Protein AF-A0A2W6BWH3-F1 (afdb_monomer_lite)

Radius of gyration: 41.41 Å; chains: 1; bounding box: 125×36×94 Å

Secondary structure (DSSP, 8-state):
-----------PPPHHHHHHHHHHHHHHHHHHHHHHHHHHHHHHHHHHHHHHHHHHHHHHHHHHHHHHHHHHHHHHHHHHHHHSPPPPP----------------S------THHHHHHHHTSSS----PPPPP---------------------

pLDDT: mean 73.28, std 21.33, range [41.31, 98.31]

Structure (mmCIF, N/CA/C/O backbone):
data_AF-A0A2W6BWH3-F1
#
_entry.id   AF-A0A2W6BWH3-F1
#
loop_
_atom_site.group_PDB
_atom_site.id
_atom_site.type_symbol
_atom_site.label_atom_id
_atom_site.label_alt_id
_atom_site.label_comp_id
_atom_site.label_asym_id
_atom_site.label_entity_id
_atom_site.label_seq_id
_atom_site.pdbx_PDB_ins_code
_atom_site.Cartn_x
_atom_site.Cartn_y
_atom_site.Cartn_z
_atom_site.occupancy
_atom_site.B_iso_or_equiv
_atom_site.auth_seq_id
_atom_site.auth_comp_id
_atom_site.auth_asym_id
_atom_site.auth_atom_id
_atom_site.pdbx_PDB_model_num
ATOM 1 N N . MET A 1 1 ? -65.696 4.694 51.937 1.00 51.94 1 MET A N 1
ATOM 2 C CA . MET A 1 1 ? -64.734 3.609 51.630 1.00 51.94 1 MET A CA 1
ATOM 3 C C . MET A 1 1 ? -63.609 4.172 50.768 1.00 51.94 1 MET A C 1
ATOM 5 O O . MET A 1 1 ? -63.837 4.449 49.599 1.00 51.94 1 MET A O 1
ATOM 9 N N . ALA A 1 2 ? -62.429 4.426 51.339 1.00 49.69 2 ALA A N 1
ATOM 10 C CA . ALA A 1 2 ? -61.307 5.027 50.613 1.00 49.69 2 ALA A CA 1
ATOM 11 C C . ALA A 1 2 ? -60.353 3.938 50.099 1.00 49.69 2 ALA A C 1
ATOM 13 O O . ALA A 1 2 ? -59.672 3.278 50.884 1.00 49.69 2 ALA A O 1
ATOM 14 N N . LYS A 1 3 ? -60.306 3.747 48.775 1.00 59.06 3 LYS A N 1
ATOM 15 C CA . LYS A 1 3 ? -59.330 2.876 48.108 1.00 59.06 3 LYS A CA 1
ATOM 16 C C . LYS A 1 3 ? -57.973 3.590 48.091 1.00 59.06 3 LYS A C 1
ATOM 18 O O . LYS A 1 3 ? -57.770 4.511 47.307 1.00 59.06 3 LYS A O 1
ATOM 23 N N . LYS A 1 4 ? -57.047 3.187 48.965 1.00 56.16 4 LYS A N 1
ATOM 24 C CA . LYS A 1 4 ? -55.644 3.626 48.906 1.00 56.16 4 LYS A CA 1
ATOM 25 C C . LYS A 1 4 ? -54.945 2.881 47.767 1.00 56.16 4 LYS A C 1
ATOM 27 O O . LYS A 1 4 ? -54.680 1.689 47.869 1.00 56.16 4 LYS A O 1
ATOM 32 N N . SER A 1 5 ? -54.663 3.584 46.676 1.00 57.75 5 SER A N 1
ATOM 33 C CA . SER A 1 5 ? -53.849 3.088 45.567 1.00 57.75 5 SER A CA 1
ATOM 34 C C . SER A 1 5 ? -52.391 2.930 46.009 1.00 57.75 5 SER A C 1
ATOM 36 O O . SER A 1 5 ? -51.741 3.909 46.386 1.00 57.75 5 SER A O 1
ATOM 38 N N . ALA A 1 6 ? -51.875 1.701 45.960 1.00 57.75 6 ALA A N 1
ATOM 39 C CA . ALA A 1 6 ? -50.476 1.391 46.219 1.00 57.75 6 ALA A CA 1
ATOM 40 C C . ALA A 1 6 ? -49.589 2.036 45.142 1.00 57.75 6 ALA A C 1
ATOM 42 O O . ALA A 1 6 ? -49.591 1.637 43.977 1.00 57.75 6 ALA A O 1
ATOM 43 N N . LYS A 1 7 ? -48.838 3.063 45.542 1.00 62.19 7 LYS A N 1
ATOM 44 C CA . LYS A 1 7 ? -47.836 3.730 44.712 1.00 62.19 7 LYS A CA 1
ATOM 45 C C . LYS A 1 7 ? -46.677 2.752 44.499 1.00 62.19 7 LYS A C 1
ATOM 47 O O . LYS A 1 7 ? -45.877 2.545 45.411 1.00 62.19 7 LYS A O 1
ATOM 52 N N . LYS A 1 8 ? -46.623 2.118 43.322 1.00 58.34 8 LYS A N 1
ATOM 53 C CA . LYS A 1 8 ? -45.485 1.300 42.881 1.00 58.34 8 LYS A CA 1
ATOM 54 C C . LYS A 1 8 ? -44.221 2.155 42.992 1.00 58.34 8 LYS A C 1
ATOM 56 O O . LYS A 1 8 ? -44.093 3.174 42.319 1.00 58.34 8 LYS A O 1
ATOM 61 N N . ARG A 1 9 ? -43.327 1.790 43.908 1.00 57.59 9 ARG A N 1
ATOM 62 C CA . ARG A 1 9 ? -41.970 2.329 43.944 1.00 57.59 9 ARG A CA 1
ATOM 63 C C . ARG A 1 9 ? -41.191 1.566 42.884 1.00 57.59 9 ARG A C 1
ATOM 65 O O . ARG A 1 9 ? -40.745 0.455 43.150 1.00 57.59 9 ARG A O 1
ATOM 72 N N . ASP A 1 10 ? -41.088 2.143 41.693 1.00 58.03 10 ASP A N 1
ATOM 73 C CA . ASP A 1 10 ? -40.127 1.686 40.694 1.00 58.03 10 ASP A CA 1
ATOM 74 C C . ASP A 1 10 ? -38.725 1.855 41.287 1.00 58.03 10 ASP A C 1
ATOM 76 O O . ASP A 1 10 ? -38.220 2.967 41.470 1.00 58.03 10 ASP A O 1
ATOM 80 N N . GLY A 1 11 ? -38.134 0.733 41.694 1.00 64.44 11 GLY A N 1
ATOM 81 C CA . GLY A 1 11 ? -36.771 0.669 42.192 1.00 64.44 11 GLY A CA 1
ATOM 82 C C . GLY A 1 11 ? -35.817 0.964 41.046 1.00 64.44 11 GLY A C 1
ATOM 83 O O . GLY A 1 11 ? -35.560 0.101 40.213 1.00 64.44 11 GLY A O 1
ATOM 84 N N . GLY A 1 12 ? -35.322 2.199 40.981 1.00 80.62 12 GLY A N 1
ATOM 85 C CA . GLY A 1 12 ? -34.270 2.561 40.039 1.00 80.62 12 GLY A CA 1
ATOM 86 C C . GLY A 1 12 ? -33.016 1.699 40.243 1.00 80.62 12 GLY A C 1
ATOM 87 O O . GLY A 1 12 ? -32.795 1.180 41.340 1.00 80.62 12 GLY A O 1
ATOM 88 N N . PRO A 1 13 ? -32.168 1.571 39.209 1.00 79.44 13 PRO A N 1
ATOM 89 C CA . PRO A 1 13 ? -31.031 0.670 39.246 1.00 79.44 13 PRO A CA 1
ATOM 90 C C . PRO A 1 13 ? -30.072 1.035 40.374 1.00 79.44 13 PRO A C 1
ATOM 92 O O . PRO A 1 13 ? -29.751 2.217 40.590 1.00 79.44 13 PRO A O 1
ATOM 95 N N . THR A 1 14 ? -29.606 0.008 41.075 1.00 89.88 14 THR A N 1
ATOM 96 C CA . THR A 1 14 ? -28.700 0.150 42.214 1.00 89.88 14 THR A CA 1
ATOM 97 C C . THR A 1 14 ? -27.367 0.760 41.770 1.00 89.88 14 THR A C 1
ATOM 99 O O . THR A 1 14 ? -27.003 0.771 40.587 1.00 89.88 14 THR A O 1
ATOM 102 N N . ARG A 1 15 ? -26.599 1.312 42.717 1.00 91.88 15 ARG A N 1
ATOM 103 C CA . ARG A 1 15 ? -25.270 1.876 42.421 1.00 91.88 15 ARG A CA 1
ATOM 104 C C . ARG A 1 15 ? -24.355 0.840 41.756 1.00 91.88 15 ARG A C 1
ATOM 106 O O . ARG A 1 15 ? -23.617 1.194 40.839 1.00 91.88 15 ARG A O 1
ATOM 113 N N . GLU A 1 16 ? -24.442 -0.417 42.177 1.00 93.31 16 GLU A N 1
ATOM 114 C CA . GLU A 1 16 ? -23.679 -1.526 41.603 1.00 93.31 16 GLU A CA 1
ATOM 115 C C . GLU A 1 16 ? -24.079 -1.825 40.158 1.00 93.31 16 GLU A C 1
ATOM 117 O O . GLU A 1 16 ? -23.208 -1.940 39.298 1.00 93.31 16 GLU A O 1
ATOM 122 N N . GLU A 1 17 ? -25.375 -1.857 39.845 1.00 93.50 17 GLU A N 1
ATOM 123 C CA . GLU A 1 17 ? -25.852 -2.036 38.467 1.00 93.50 17 GLU A CA 1
ATOM 124 C C . GLU A 1 17 ? -25.378 -0.904 37.550 1.00 93.50 17 GLU A C 1
ATOM 126 O O . GLU A 1 17 ? -24.937 -1.146 36.422 1.00 93.50 17 GLU A O 1
ATOM 131 N N . LYS A 1 18 ? -25.386 0.342 38.042 1.00 95.00 18 LYS A N 1
ATOM 132 C CA . LYS A 1 18 ? -24.843 1.489 37.298 1.00 95.00 18 LYS A CA 1
ATOM 133 C C . LYS A 1 18 ? -23.342 1.340 37.037 1.00 95.00 18 LYS A C 1
ATOM 135 O O . LYS A 1 18 ? -22.890 1.691 35.947 1.00 95.00 18 LYS A O 1
ATOM 140 N N . LEU A 1 19 ? -22.573 0.830 38.001 1.00 96.25 19 LEU A N 1
ATOM 141 C CA . LEU A 1 19 ? -21.135 0.584 37.842 1.00 96.25 19 LEU A CA 1
ATOM 142 C C . LEU A 1 19 ? -20.863 -0.554 36.854 1.00 96.25 19 LEU A C 1
ATOM 144 O O . LEU A 1 19 ? -20.083 -0.359 35.925 1.00 96.25 19 LEU A O 1
ATOM 148 N N . ARG A 1 20 ? -21.567 -1.687 36.971 1.00 96.00 20 ARG A N 1
ATOM 149 C CA . ARG A 1 20 ? -21.463 -2.808 36.019 1.00 96.00 20 ARG A CA 1
ATOM 150 C C . ARG A 1 20 ? -21.761 -2.358 34.592 1.00 96.00 20 ARG A C 1
ATOM 152 O O . ARG A 1 20 ? -20.999 -2.661 33.680 1.00 96.00 20 ARG A O 1
ATOM 159 N N . ARG A 1 21 ? -22.805 -1.544 34.400 1.00 95.62 21 ARG A N 1
ATOM 160 C CA . ARG A 1 21 ? -23.144 -0.983 33.084 1.00 95.62 21 ARG A CA 1
ATOM 161 C C . ARG A 1 21 ? -22.052 -0.062 32.535 1.00 95.62 21 ARG A C 1
ATOM 163 O O . ARG A 1 21 ? -21.812 -0.068 31.332 1.00 95.62 21 ARG A O 1
ATOM 170 N N . LYS A 1 22 ? -21.399 0.740 33.383 1.00 97.19 22 LYS A N 1
ATOM 171 C CA . LYS A 1 22 ? -20.276 1.594 32.961 1.00 97.19 22 LYS A CA 1
ATOM 172 C C . LYS A 1 22 ? -19.061 0.766 32.548 1.00 97.19 22 LYS A C 1
ATOM 174 O O . LYS A 1 22 ? -18.479 1.062 31.512 1.00 97.19 22 LYS A O 1
ATOM 179 N N . VAL A 1 23 ? -18.720 -0.270 33.315 1.00 97.88 23 VAL A N 1
ATOM 180 C CA . VAL A 1 23 ? -17.607 -1.176 32.992 1.00 97.88 23 VAL A CA 1
ATOM 181 C C . VAL A 1 23 ? -17.872 -1.911 31.681 1.00 97.88 23 VAL A C 1
ATOM 183 O O . VAL A 1 23 ? -17.018 -1.883 30.803 1.00 97.88 23 VAL A O 1
ATOM 186 N N . ALA A 1 24 ? -19.075 -2.462 31.491 1.00 97.44 24 ALA A N 1
ATOM 187 C CA . ALA A 1 24 ? -19.447 -3.131 30.243 1.00 97.44 24 ALA A CA 1
ATOM 188 C C . ALA A 1 24 ? -19.333 -2.195 29.026 1.00 97.44 24 ALA A C 1
ATOM 190 O O . ALA A 1 24 ? -18.740 -2.560 28.016 1.00 97.44 24 ALA A O 1
ATOM 191 N N . LYS A 1 25 ? -19.814 -0.948 29.142 1.00 97.56 25 LYS A N 1
ATOM 192 C CA . LYS A 1 25 ? -19.652 0.063 28.082 1.00 97.56 25 LYS A CA 1
ATOM 193 C C . LYS A 1 25 ? -18.189 0.415 27.815 1.00 97.56 25 LYS A C 1
ATOM 195 O O . LYS A 1 25 ? -17.813 0.628 26.668 1.00 97.56 25 LYS A O 1
ATOM 200 N N . ALA A 1 26 ? -17.369 0.512 28.860 1.00 97.19 26 ALA A N 1
ATOM 201 C CA . ALA A 1 26 ? -15.944 0.787 28.706 1.00 97.19 26 ALA A CA 1
ATOM 202 C C . ALA A 1 26 ? -15.227 -0.366 27.986 1.00 97.19 26 ALA A C 1
ATOM 204 O O . ALA A 1 26 ? -14.427 -0.111 27.090 1.00 97.19 26 ALA A O 1
ATOM 205 N N . GLN A 1 27 ? -15.562 -1.613 28.322 1.00 98.00 27 GLN A N 1
ATOM 206 C CA . GLN A 1 27 ? -15.031 -2.808 27.662 1.00 98.00 27 GLN A CA 1
ATOM 207 C C . GLN A 1 27 ? -15.458 -2.888 26.193 1.00 98.00 27 GLN A C 1
ATOM 209 O O . GLN A 1 27 ? -14.621 -3.124 25.329 1.00 98.00 27 GLN A O 1
ATOM 214 N N . GLU A 1 28 ? -16.729 -2.617 25.893 1.00 97.88 28 GLU A N 1
ATOM 215 C CA . GLU A 1 28 ? -17.231 -2.575 24.516 1.00 97.88 28 GLU A CA 1
ATOM 216 C C . GLU A 1 28 ? -16.522 -1.494 23.687 1.00 97.88 28 GLU A C 1
ATOM 218 O O . GLU A 1 28 ? -16.072 -1.750 22.571 1.00 97.88 28 GLU A O 1
ATOM 223 N N . ASN A 1 29 ? -16.371 -0.288 24.239 1.00 97.88 29 ASN A N 1
ATOM 224 C CA . ASN A 1 29 ? -15.648 0.788 23.567 1.00 97.88 29 ASN A CA 1
ATOM 225 C C . ASN A 1 29 ? -14.182 0.423 23.326 1.00 97.88 29 ASN A C 1
ATOM 227 O O . ASN A 1 29 ? -13.649 0.722 22.260 1.00 97.88 29 ASN A O 1
ATOM 231 N N . PHE A 1 30 ? -13.538 -0.231 24.292 1.00 97.88 30 PHE A N 1
ATOM 232 C CA . PHE A 1 30 ? -12.163 -0.687 24.145 1.00 97.88 30 PHE A CA 1
ATOM 233 C C . PHE A 1 30 ? -12.023 -1.722 23.024 1.00 97.88 30 PHE A C 1
ATOM 235 O O . PHE A 1 30 ? -11.156 -1.557 22.167 1.00 97.88 30 PHE A O 1
ATOM 242 N N . ALA A 1 31 ? -12.915 -2.715 22.967 1.00 97.69 31 ALA A N 1
ATOM 243 C CA . ALA A 1 31 ? -12.940 -3.702 21.889 1.00 97.69 31 ALA A CA 1
ATOM 244 C C . ALA A 1 31 ? -13.102 -3.028 20.516 1.00 97.69 31 ALA A C 1
ATOM 246 O O . ALA A 1 31 ? -12.291 -3.241 19.622 1.00 97.69 31 ALA A O 1
ATOM 247 N N . ARG A 1 32 ? -14.048 -2.088 20.381 1.00 97.38 32 ARG A N 1
ATOM 248 C CA . ARG A 1 32 ? -14.239 -1.329 19.131 1.00 97.38 32 ARG A CA 1
ATOM 249 C C . ARG A 1 32 ? -13.004 -0.528 18.718 1.00 97.38 32 ARG A C 1
ATOM 251 O O . ARG A 1 32 ? -12.735 -0.384 17.528 1.00 97.38 32 ARG A O 1
ATOM 258 N N . VAL A 1 33 ? -12.272 0.043 19.675 1.00 97.69 33 VAL A N 1
ATOM 259 C CA . VAL A 1 33 ? -11.028 0.775 19.388 1.00 97.69 33 VAL A CA 1
ATOM 260 C C . VAL A 1 33 ? -9.929 -0.183 18.932 1.00 97.69 33 VAL A C 1
ATOM 262 O O . VAL A 1 33 ? -9.196 0.152 18.001 1.00 97.69 33 VAL A O 1
ATOM 265 N N . GLN A 1 34 ? -9.827 -1.370 19.535 1.00 97.56 34 GLN A N 1
ATOM 266 C CA . GLN A 1 34 ? -8.892 -2.402 19.086 1.00 97.56 34 GLN A CA 1
ATOM 267 C C . GLN A 1 34 ? -9.218 -2.878 17.668 1.00 97.56 34 GLN A C 1
ATOM 269 O O . GLN A 1 34 ? -8.325 -2.881 16.822 1.00 97.56 34 GLN A O 1
ATOM 274 N N . ASP A 1 35 ? -10.486 -3.162 17.375 1.00 97.81 35 ASP A N 1
ATOM 275 C CA . ASP A 1 35 ? -10.927 -3.590 16.044 1.00 97.81 35 ASP A CA 1
ATOM 276 C C . ASP A 1 35 ? -10.622 -2.527 14.985 1.00 97.81 35 ASP A C 1
ATOM 278 O O . ASP A 1 35 ? -10.024 -2.823 13.950 1.00 97.81 35 ASP A O 1
ATOM 282 N N . ARG A 1 36 ? -10.935 -1.255 15.271 1.00 97.44 36 ARG A N 1
ATOM 283 C CA . ARG A 1 36 ? -10.599 -0.134 14.377 1.00 97.44 36 ARG A CA 1
ATOM 284 C C . ARG A 1 36 ? -9.099 -0.006 14.151 1.00 97.44 36 ARG A C 1
ATOM 286 O O . ARG A 1 36 ? -8.674 0.304 13.042 1.00 97.44 36 ARG A O 1
ATOM 293 N N . ARG A 1 37 ? -8.287 -0.223 15.187 1.00 97.56 37 ARG A N 1
ATOM 294 C CA . ARG A 1 37 ? -6.827 -0.165 15.063 1.00 97.56 37 ARG A CA 1
ATOM 295 C C . ARG A 1 37 ? -6.314 -1.260 14.131 1.00 97.56 37 ARG A C 1
ATOM 297 O O . ARG A 1 37 ? -5.491 -0.958 13.271 1.00 97.56 37 ARG A O 1
ATOM 304 N N . LEU A 1 38 ? -6.807 -2.487 14.279 1.00 97.81 38 LEU A N 1
ATOM 305 C CA . LEU A 1 38 ? -6.447 -3.605 13.404 1.00 97.81 38 LEU A CA 1
ATOM 306 C C . LEU A 1 38 ? -6.906 -3.359 11.962 1.00 97.81 38 LEU A C 1
ATOM 308 O O . LEU A 1 38 ? -6.155 -3.611 11.025 1.00 97.81 38 LEU A O 1
ATOM 312 N N . GLU A 1 39 ? -8.101 -2.799 11.772 1.00 97.56 39 GLU A N 1
ATOM 313 C CA . GLU A 1 39 ? -8.608 -2.441 10.445 1.00 97.56 39 GLU A CA 1
ATOM 314 C C . GLU A 1 39 ? -7.726 -1.385 9.761 1.00 97.56 39 GLU A C 1
ATOM 316 O O . GLU A 1 39 ? -7.384 -1.526 8.586 1.00 97.56 39 GLU A O 1
ATOM 321 N N . ILE A 1 40 ? -7.320 -0.342 10.491 1.00 97.38 40 ILE A N 1
ATOM 322 C CA . ILE A 1 40 ? -6.412 0.690 9.975 1.00 97.38 40 ILE A CA 1
ATOM 323 C C . ILE A 1 40 ? -5.052 0.085 9.619 1.00 97.38 40 ILE A C 1
ATOM 325 O O . ILE A 1 40 ? -4.517 0.400 8.558 1.00 97.38 40 ILE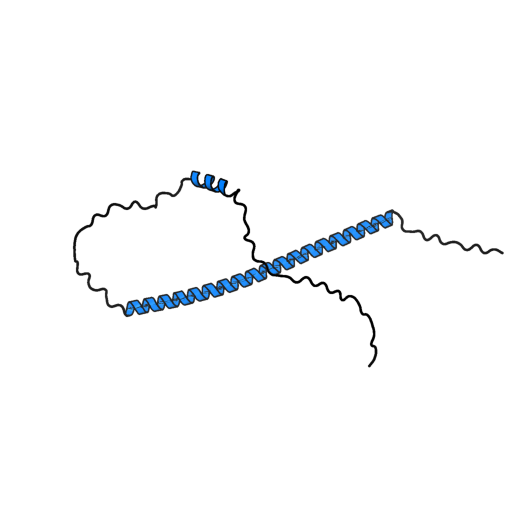 A O 1
ATOM 329 N N . GLN A 1 41 ? -4.506 -0.791 10.467 1.00 97.12 41 GLN A N 1
ATOM 330 C CA . GLN A 1 41 ? -3.238 -1.473 10.194 1.00 97.12 41 GLN A CA 1
ATOM 331 C C . GLN A 1 41 ? -3.319 -2.302 8.916 1.00 97.12 41 GLN A C 1
ATOM 333 O O . GLN A 1 41 ? -2.506 -2.102 8.018 1.00 97.12 41 GLN A O 1
ATOM 338 N N . ARG A 1 42 ? -4.355 -3.134 8.778 1.00 97.81 42 ARG A N 1
ATOM 339 C CA . ARG A 1 42 ? -4.566 -3.949 7.580 1.00 97.81 42 ARG A CA 1
ATOM 340 C C . ARG A 1 42 ? -4.698 -3.096 6.318 1.00 97.81 42 ARG A C 1
ATOM 342 O O . ARG A 1 42 ? -4.060 -3.385 5.313 1.00 97.81 42 ARG A O 1
ATOM 349 N N . LYS A 1 43 ? -5.484 -2.015 6.361 1.00 97.50 43 LYS A N 1
ATOM 350 C CA . LYS A 1 43 ? -5.609 -1.089 5.220 1.00 97.50 43 LYS A CA 1
ATOM 351 C C . LYS A 1 43 ? -4.280 -0.413 4.882 1.00 97.50 43 LYS A C 1
ATOM 353 O O . LYS A 1 43 ? -3.985 -0.206 3.708 1.00 97.50 43 LYS A O 1
ATOM 358 N N . GLY A 1 44 ? -3.488 -0.069 5.897 1.00 97.88 44 GLY A N 1
ATOM 359 C CA . GLY A 1 44 ? -2.143 0.471 5.726 1.00 97.88 44 GLY A CA 1
ATOM 360 C C . GLY A 1 44 ? -1.2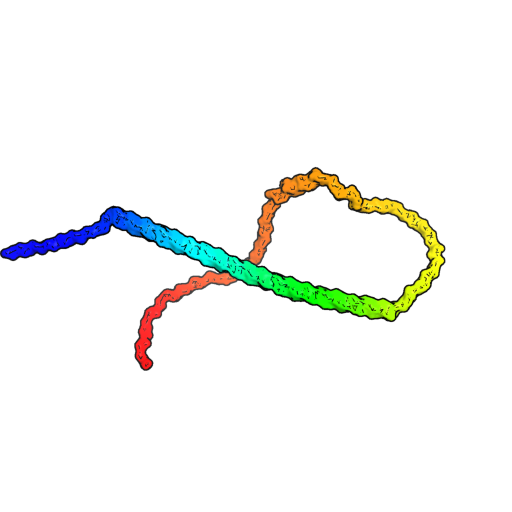11 -0.521 5.031 1.00 97.88 44 GLY A C 1
ATOM 361 O O . GLY A 1 44 ? -0.554 -0.160 4.058 1.00 97.88 44 GLY A O 1
ATOM 362 N N . GLU A 1 45 ? -1.204 -1.776 5.473 1.00 98.06 45 GLU A N 1
ATOM 363 C CA . GLU A 1 45 ? -0.411 -2.854 4.872 1.00 98.06 45 GLU A CA 1
ATOM 364 C C . GLU A 1 45 ? -0.819 -3.121 3.419 1.00 98.06 45 GLU A C 1
ATOM 366 O O . GLU A 1 45 ? 0.039 -3.133 2.537 1.00 98.06 45 GLU A O 1
ATOM 371 N N . GLU A 1 46 ? -2.121 -3.217 3.136 1.00 97.94 46 GLU A N 1
ATOM 372 C CA . GLU A 1 46 ? -2.640 -3.383 1.772 1.00 97.94 46 GLU A CA 1
ATOM 373 C C . GLU A 1 46 ? -2.244 -2.208 0.855 1.00 97.94 46 GLU A C 1
ATOM 375 O O . GLU A 1 46 ? -1.935 -2.399 -0.325 1.00 97.94 46 GLU A O 1
ATOM 380 N N . ALA A 1 47 ? -2.228 -0.975 1.373 1.00 97.38 47 ALA A N 1
ATOM 381 C CA . ALA A 1 47 ? -1.787 0.195 0.616 1.00 97.38 47 ALA A CA 1
ATOM 382 C C . ALA A 1 47 ? -0.277 0.160 0.326 1.00 97.38 47 ALA A C 1
ATOM 384 O O . ALA A 1 47 ? 0.139 0.452 -0.799 1.00 97.38 47 ALA A O 1
ATOM 385 N N . ILE A 1 48 ? 0.536 -0.233 1.312 1.00 98.06 48 ILE A N 1
ATOM 386 C CA . ILE A 1 48 ? 1.988 -0.396 1.159 1.00 98.06 48 ILE A CA 1
ATOM 387 C C . ILE A 1 48 ? 2.294 -1.483 0.128 1.00 98.06 48 ILE A C 1
ATOM 389 O O . ILE A 1 48 ? 3.139 -1.284 -0.746 1.00 98.06 48 ILE A O 1
ATOM 393 N N . GLU A 1 49 ? 1.593 -2.613 0.182 1.00 98.12 49 GLU A N 1
ATOM 394 C CA . GLU A 1 49 ? 1.785 -3.714 -0.756 1.00 98.12 49 GLU A CA 1
ATOM 395 C C . GLU A 1 49 ? 1.443 -3.299 -2.193 1.00 98.12 49 GLU A C 1
ATOM 397 O O . GLU A 1 49 ? 2.240 -3.524 -3.109 1.00 98.12 49 GLU A O 1
ATOM 402 N N . LYS A 1 50 ? 0.326 -2.589 -2.399 1.00 98.06 50 LYS A N 1
ATOM 403 C CA . LYS A 1 50 ? -0.033 -2.028 -3.713 1.00 98.06 50 LYS A CA 1
ATOM 404 C C . LYS A 1 50 ? 1.020 -1.052 -4.230 1.00 98.06 50 LYS A C 1
ATOM 406 O O . LYS A 1 50 ? 1.396 -1.116 -5.401 1.00 98.06 50 LYS A O 1
ATOM 411 N N . ALA A 1 51 ? 1.517 -0.162 -3.371 1.00 97.75 51 ALA A N 1
ATOM 412 C CA . ALA A 1 51 ? 2.568 0.780 -3.740 1.00 97.75 51 ALA A CA 1
ATOM 413 C C . ALA A 1 51 ? 3.866 0.053 -4.127 1.00 97.75 51 ALA A C 1
ATOM 415 O O . ALA A 1 51 ? 4.492 0.395 -5.133 1.00 97.75 51 ALA A O 1
ATOM 416 N N . ARG A 1 52 ? 4.237 -0.993 -3.380 1.00 98.25 52 ARG A N 1
ATOM 417 C CA . ARG A 1 52 ? 5.400 -1.837 -3.672 1.00 98.25 52 ARG A CA 1
ATOM 418 C C . ARG A 1 52 ? 5.256 -2.553 -5.012 1.00 98.25 52 ARG A C 1
ATOM 420 O O . ARG A 1 52 ? 6.188 -2.504 -5.812 1.00 98.25 52 ARG A O 1
ATOM 427 N N . ALA A 1 53 ? 4.104 -3.160 -5.284 1.00 98.19 53 ALA A N 1
ATOM 428 C CA . ALA A 1 53 ? 3.834 -3.829 -6.555 1.00 98.19 53 ALA A CA 1
ATOM 429 C C . ALA A 1 53 ? 3.922 -2.849 -7.739 1.00 98.19 53 ALA A C 1
ATOM 431 O O . ALA A 1 53 ? 4.587 -3.129 -8.738 1.00 98.19 53 ALA A O 1
ATOM 432 N N . ALA A 1 54 ? 3.337 -1.654 -7.605 1.00 97.94 54 ALA A N 1
ATOM 433 C CA . ALA A 1 54 ? 3.424 -0.612 -8.626 1.00 97.94 54 ALA A CA 1
ATOM 434 C C . ALA A 1 54 ? 4.871 -0.138 -8.856 1.00 97.94 54 ALA A C 1
ATOM 436 O O . ALA A 1 54 ? 5.290 0.061 -10.000 1.00 97.94 54 ALA A O 1
ATOM 437 N N . ALA A 1 55 ? 5.657 0.021 -7.788 1.00 97.31 55 ALA A N 1
ATOM 438 C CA . ALA A 1 55 ? 7.070 0.376 -7.885 1.00 97.31 55 ALA A CA 1
ATOM 439 C C . ALA A 1 55 ? 7.884 -0.718 -8.596 1.00 97.31 55 ALA A C 1
ATOM 441 O O . ALA A 1 55 ? 8.670 -0.410 -9.492 1.00 97.31 55 ALA A O 1
ATOM 442 N N . GLN A 1 56 ? 7.651 -1.990 -8.265 1.00 98.31 56 GLN A N 1
ATOM 443 C CA . GLN A 1 56 ? 8.300 -3.130 -8.920 1.00 98.31 56 GLN A CA 1
ATOM 444 C C . GLN A 1 56 ? 7.956 -3.208 -10.410 1.00 98.31 56 GLN A C 1
ATOM 446 O O . GLN A 1 56 ? 8.846 -3.411 -11.232 1.00 98.31 56 GLN A O 1
ATOM 451 N N . GLN A 1 57 ? 6.697 -2.975 -10.784 1.00 98.19 57 GLN A N 1
ATOM 452 C CA . GLN A 1 57 ? 6.284 -2.955 -12.187 1.00 98.19 57 GLN A CA 1
ATOM 453 C C . GLN A 1 57 ? 6.965 -1.826 -12.973 1.00 98.19 57 GLN A C 1
ATOM 455 O O . GLN A 1 57 ? 7.417 -2.027 -14.105 1.00 98.19 57 GLN A O 1
ATOM 460 N N . ARG A 1 58 ? 7.062 -0.630 -12.380 1.00 97.69 58 ARG A N 1
ATOM 461 C CA . ARG A 1 58 ? 7.778 0.502 -12.987 1.00 97.69 58 ARG A CA 1
ATOM 462 C C . ARG A 1 58 ? 9.257 0.192 -13.159 1.00 97.69 58 ARG A C 1
ATOM 464 O O . ARG A 1 58 ? 9.796 0.459 -14.230 1.00 97.69 58 ARG A O 1
ATOM 471 N N . LEU A 1 59 ? 9.879 -0.409 -12.146 1.00 98.25 59 LEU A N 1
ATOM 472 C CA . LEU A 1 59 ? 11.271 -0.835 -12.215 1.00 98.25 59 LEU A CA 1
ATOM 473 C C . LEU A 1 59 ? 11.473 -1.852 -13.342 1.00 98.25 59 LEU A C 1
ATOM 475 O O . LEU A 1 59 ? 12.313 -1.616 -14.198 1.00 98.25 59 LEU A O 1
ATOM 479 N N . ALA A 1 60 ? 10.650 -2.900 -13.416 1.00 97.75 60 ALA A N 1
ATOM 480 C CA . ALA A 1 60 ? 10.722 -3.904 -14.480 1.00 97.75 60 ALA A CA 1
ATOM 481 C C . ALA A 1 60 ? 10.540 -3.296 -15.884 1.00 97.75 60 ALA A C 1
ATOM 483 O O . ALA A 1 60 ? 11.197 -3.682 -16.848 1.00 97.75 60 ALA A O 1
ATOM 484 N N . THR A 1 61 ? 9.664 -2.297 -16.010 1.00 98.00 61 THR A N 1
ATOM 485 C CA . THR A 1 61 ? 9.475 -1.578 -17.278 1.00 98.00 61 THR A CA 1
ATOM 486 C C . THR A 1 61 ? 10.711 -0.755 -17.641 1.00 98.00 61 THR A C 1
ATOM 488 O O . THR A 1 61 ? 11.102 -0.700 -18.808 1.00 98.00 61 THR A O 1
ATOM 491 N N . ALA A 1 62 ? 11.324 -0.096 -16.658 1.00 96.56 62 ALA A N 1
ATOM 492 C CA . ALA A 1 62 ? 12.535 0.685 -16.860 1.00 96.56 62 ALA A CA 1
ATOM 493 C C . ALA A 1 62 ? 13.724 -0.212 -17.230 1.00 96.56 62 ALA A C 1
ATOM 495 O O . ALA A 1 62 ? 14.410 0.084 -18.207 1.00 96.56 62 ALA A O 1
ATOM 496 N N . THR A 1 63 ? 13.923 -1.330 -16.526 1.00 98.12 63 THR A N 1
ATOM 497 C CA . THR A 1 63 ? 15.004 -2.284 -16.818 1.00 98.12 63 THR A CA 1
ATOM 498 C C . THR A 1 63 ? 14.862 -2.857 -18.221 1.00 98.12 63 THR A C 1
ATOM 500 O O . THR A 1 63 ? 15.811 -2.799 -18.995 1.00 98.12 63 THR A O 1
ATOM 503 N N . PHE A 1 64 ? 13.655 -3.267 -18.619 1.00 97.94 64 PHE A N 1
ATOM 504 C CA . PHE A 1 64 ? 13.392 -3.750 -19.975 1.00 97.94 64 PHE A CA 1
ATOM 505 C C . PHE A 1 64 ? 13.733 -2.718 -21.063 1.00 97.94 64 PHE A C 1
ATOM 507 O O . PHE A 1 64 ? 14.257 -3.058 -22.126 1.00 97.94 64 PHE A O 1
ATOM 514 N N . ARG A 1 65 ? 13.443 -1.433 -20.823 1.00 97.75 65 ARG A N 1
ATOM 515 C CA . ARG A 1 65 ? 13.808 -0.357 -21.761 1.00 97.75 65 ARG A CA 1
ATOM 516 C C . ARG A 1 65 ? 15.320 -0.193 -21.862 1.00 97.75 65 ARG A C 1
ATOM 518 O O . ARG A 1 65 ? 15.831 -0.073 -22.973 1.00 97.75 65 ARG A O 1
ATOM 525 N N . VAL A 1 66 ? 16.017 -0.210 -20.729 1.00 97.50 66 VAL A N 1
ATOM 526 C CA . VAL A 1 66 ? 17.481 -0.107 -20.684 1.00 97.50 66 VAL A CA 1
ATOM 527 C C . VAL A 1 66 ? 18.126 -1.284 -21.415 1.00 97.50 66 VAL A C 1
ATOM 529 O O . VAL A 1 66 ? 18.990 -1.065 -22.258 1.00 97.50 66 VAL A O 1
ATOM 532 N N . GLU A 1 67 ? 17.659 -2.512 -21.191 1.00 97.62 67 GLU A N 1
ATOM 533 C CA . GLU A 1 67 ? 18.147 -3.711 -21.886 1.00 97.62 67 GLU A CA 1
ATOM 534 C C . GLU A 1 67 ? 17.957 -3.621 -23.405 1.00 97.62 67 GLU A C 1
ATOM 536 O O . GLU A 1 67 ? 18.869 -3.931 -24.178 1.00 97.62 67 GLU A O 1
ATOM 541 N N . LYS A 1 68 ? 16.797 -3.129 -23.857 1.00 97.62 68 LYS A N 1
ATOM 542 C CA . LYS A 1 68 ? 16.551 -2.879 -25.283 1.00 97.62 68 LYS A CA 1
ATOM 543 C C . LYS A 1 68 ? 17.517 -1.857 -25.870 1.00 97.62 68 LYS A C 1
ATOM 545 O O . LYS A 1 68 ? 18.038 -2.078 -26.961 1.00 97.62 68 LYS A O 1
ATOM 550 N N . MET A 1 69 ? 17.759 -0.754 -25.164 1.00 96.75 69 MET A N 1
ATOM 551 C CA . MET A 1 69 ? 18.708 0.267 -25.610 1.00 96.75 69 MET A CA 1
ATOM 552 C C . MET A 1 69 ? 20.136 -0.276 -25.653 1.00 96.75 69 MET A C 1
ATOM 554 O O . MET A 1 69 ? 20.820 -0.072 -26.650 1.00 96.75 69 MET A O 1
ATOM 558 N N . ALA A 1 70 ? 20.562 -1.020 -24.631 1.00 97.00 70 ALA A N 1
ATOM 559 C CA . ALA A 1 70 ? 21.877 -1.654 -24.591 1.00 97.00 70 ALA A CA 1
ATOM 560 C C . ALA A 1 70 ? 22.070 -2.632 -25.761 1.00 97.00 70 ALA A C 1
ATOM 562 O O . ALA A 1 70 ? 23.092 -2.593 -26.442 1.00 97.00 70 ALA A O 1
ATOM 563 N N . THR A 1 71 ? 21.054 -3.446 -26.061 1.00 96.38 71 THR A N 1
ATOM 564 C CA . THR A 1 71 ? 21.080 -4.373 -27.204 1.00 96.38 71 THR A CA 1
ATOM 565 C C . THR A 1 71 ? 21.181 -3.625 -28.536 1.00 96.38 71 THR A C 1
ATOM 567 O O . THR A 1 71 ? 21.949 -4.013 -29.416 1.00 96.38 71 THR A O 1
ATOM 570 N N . ALA A 1 72 ? 20.431 -2.530 -28.692 1.00 95.69 72 ALA A N 1
ATOM 571 C CA . ALA A 1 72 ? 20.492 -1.701 -29.892 1.00 95.69 72 ALA A CA 1
ATOM 572 C C . ALA A 1 72 ? 21.868 -1.037 -30.061 1.00 95.69 72 ALA A C 1
ATOM 574 O O . ALA A 1 72 ? 22.411 -1.048 -31.165 1.00 95.69 72 ALA A O 1
ATOM 575 N N . LEU A 1 73 ? 22.449 -0.511 -28.979 1.00 95.81 73 LEU A N 1
ATOM 576 C CA . LEU A 1 73 ? 23.791 0.075 -28.980 1.00 95.81 73 LEU A CA 1
ATOM 577 C C . LEU A 1 73 ? 24.852 -0.958 -29.361 1.00 95.81 73 LEU A C 1
ATOM 579 O O . LEU A 1 73 ? 25.626 -0.698 -30.276 1.00 95.81 73 LEU A O 1
ATOM 583 N N . ALA A 1 74 ? 24.824 -2.154 -28.769 1.00 94.75 74 ALA A N 1
ATOM 584 C CA . ALA A 1 74 ? 25.737 -3.236 -29.138 1.00 94.75 74 ALA A CA 1
ATOM 585 C C . ALA A 1 74 ? 25.621 -3.606 -30.631 1.00 94.75 74 ALA A C 1
ATOM 587 O O . ALA A 1 74 ? 26.624 -3.810 -31.316 1.00 94.75 74 ALA A O 1
ATOM 588 N N . GLY A 1 75 ? 24.397 -3.632 -31.172 1.00 94.06 75 GLY A N 1
ATOM 589 C CA . GLY A 1 75 ? 24.165 -3.852 -32.600 1.00 94.06 75 GLY A CA 1
ATOM 590 C C . GLY A 1 75 ? 24.715 -2.732 -33.494 1.00 94.06 75 GLY A C 1
ATOM 591 O O . GLY A 1 75 ? 25.214 -3.008 -34.587 1.00 94.06 75 GLY A O 1
ATOM 592 N N . LEU A 1 76 ? 24.641 -1.474 -33.051 1.00 92.62 76 LEU A N 1
ATOM 593 C CA . LEU A 1 76 ? 25.228 -0.333 -33.758 1.00 92.62 76 LEU A CA 1
ATOM 594 C C . LEU A 1 76 ? 26.758 -0.353 -33.703 1.00 92.62 76 LEU A C 1
ATOM 596 O O . LEU A 1 76 ? 27.393 -0.133 -34.733 1.00 92.62 76 LEU A O 1
ATOM 600 N N . GLU A 1 77 ? 27.349 -0.664 -32.550 1.00 91.38 77 GLU A N 1
ATOM 601 C CA . GLU A 1 77 ? 28.801 -0.799 -32.383 1.00 91.38 77 GLU A CA 1
ATOM 602 C C . GLU A 1 77 ? 29.377 -1.883 -33.299 1.00 91.38 77 GLU A C 1
ATOM 604 O O . GLU A 1 77 ? 30.376 -1.657 -33.983 1.00 91.38 77 GLU A O 1
ATOM 609 N N . GLU A 1 78 ? 28.718 -3.038 -33.379 1.00 91.31 78 GLU A N 1
ATOM 610 C CA . GLU A 1 78 ? 29.124 -4.128 -34.266 1.00 91.31 78 GLU A CA 1
ATOM 611 C C . GLU A 1 78 ? 29.046 -3.722 -35.746 1.00 91.31 78 GLU A C 1
ATOM 613 O O . GLU A 1 78 ? 29.951 -4.010 -36.530 1.00 91.31 78 GLU A O 1
ATOM 618 N N . ARG A 1 79 ? 27.997 -2.993 -36.148 1.00 89.31 79 ARG A N 1
ATOM 619 C CA . ARG A 1 79 ? 27.900 -2.447 -37.512 1.00 89.31 79 ARG A CA 1
ATOM 620 C C . ARG A 1 79 ? 29.000 -1.430 -37.792 1.00 89.31 79 ARG A C 1
ATOM 622 O O . ARG A 1 79 ? 29.580 -1.466 -38.874 1.00 89.31 79 ARG A O 1
ATOM 629 N N . LEU A 1 80 ? 29.308 -0.558 -36.835 1.00 88.19 80 LEU A N 1
ATOM 630 C CA . LEU A 1 80 ? 30.365 0.437 -36.979 1.00 88.19 80 LEU A CA 1
ATOM 631 C C . LEU A 1 80 ? 31.732 -0.236 -37.164 1.00 88.19 80 LEU A C 1
ATOM 633 O O . LEU A 1 80 ? 32.470 0.149 -38.066 1.00 88.19 80 LEU A O 1
ATOM 637 N N . ARG A 1 81 ? 32.032 -1.295 -36.399 1.00 85.06 81 ARG A N 1
ATOM 638 C CA . ARG A 1 81 ? 33.264 -2.090 -36.563 1.00 85.06 81 ARG A CA 1
ATOM 639 C C . ARG A 1 81 ? 33.407 -2.700 -37.956 1.00 85.06 81 ARG A C 1
ATOM 641 O O . ARG A 1 81 ? 34.519 -2.786 -38.456 1.00 85.06 81 ARG A O 1
ATOM 648 N N . ARG A 1 82 ? 32.304 -3.103 -38.594 1.00 83.56 82 ARG A N 1
ATOM 649 C CA . ARG A 1 82 ? 32.323 -3.672 -39.957 1.00 83.56 82 ARG A CA 1
ATOM 650 C C . ARG A 1 82 ? 32.572 -2.635 -41.047 1.00 83.56 82 ARG A C 1
ATOM 652 O O . ARG A 1 82 ? 33.067 -2.989 -42.109 1.00 83.56 82 ARG A O 1
ATOM 659 N N . VAL A 1 83 ? 32.178 -1.386 -40.808 1.00 81.31 83 VAL A N 1
ATOM 660 C CA . VAL A 1 83 ? 32.313 -0.288 -41.779 1.00 81.31 83 VAL A CA 1
ATOM 661 C C . VAL A 1 83 ? 33.627 0.468 -41.590 1.00 81.31 83 VAL A C 1
ATOM 663 O O . VAL A 1 83 ? 34.125 1.073 -42.537 1.00 81.31 83 VAL A O 1
ATOM 666 N N . GLN A 1 84 ? 34.206 0.442 -40.389 1.00 73.25 84 GLN A N 1
ATOM 667 C CA . GLN A 1 84 ? 35.448 1.144 -40.112 1.00 73.25 84 GLN A CA 1
ATOM 668 C C . GLN A 1 84 ? 36.601 0.486 -40.894 1.00 73.25 84 GLN A C 1
ATOM 670 O O . GLN A 1 84 ? 36.889 -0.694 -40.679 1.00 73.25 84 GLN A O 1
ATOM 675 N N . PRO A 1 85 ? 37.266 1.213 -41.813 1.00 63.56 85 PRO A N 1
ATOM 676 C CA . PRO A 1 85 ? 38.452 0.692 -42.475 1.00 63.56 85 PRO A CA 1
ATOM 677 C C . PRO A 1 85 ? 39.528 0.400 -41.417 1.00 63.56 85 PRO A C 1
ATOM 679 O O . PRO A 1 85 ? 39.540 1.062 -40.371 1.00 63.56 85 PRO A O 1
ATOM 682 N N . PRO A 1 86 ? 40.426 -0.576 -41.657 1.00 67.31 86 PRO A N 1
ATOM 683 C CA . PRO A 1 86 ? 41.521 -0.857 -40.737 1.00 67.31 86 PRO A CA 1
ATOM 684 C C . PRO A 1 86 ? 42.236 0.451 -40.409 1.00 67.31 86 PRO A C 1
ATOM 686 O O . PRO A 1 86 ? 42.492 1.256 -41.310 1.00 67.31 86 PRO A O 1
ATOM 689 N N . ALA A 1 87 ? 42.494 0.676 -39.116 1.00 69.75 87 ALA A N 1
ATOM 690 C CA . ALA A 1 87 ? 43.178 1.874 -38.652 1.00 69.75 87 ALA A CA 1
ATOM 691 C C . ALA A 1 87 ? 44.404 2.117 -39.548 1.00 69.75 87 ALA A C 1
ATOM 693 O O . ALA A 1 87 ? 45.145 1.157 -39.800 1.00 69.75 87 ALA A O 1
ATOM 694 N N . PRO A 1 88 ? 44.598 3.345 -40.070 1.00 67.06 88 PRO A N 1
ATOM 695 C CA . PRO A 1 88 ? 45.709 3.617 -40.966 1.00 67.06 88 PRO A CA 1
ATOM 696 C C . PRO A 1 88 ? 46.995 3.139 -40.287 1.00 67.06 88 PRO A C 1
ATOM 698 O O . PRO A 1 88 ? 47.136 3.336 -39.070 1.00 67.06 88 PRO A O 1
ATOM 701 N N . PRO A 1 89 ? 47.892 2.453 -41.024 1.00 64.25 89 PRO A N 1
ATOM 702 C CA . PRO A 1 89 ? 49.116 1.923 -40.450 1.00 64.25 89 PRO A CA 1
ATOM 703 C C . PRO A 1 89 ? 49.784 3.056 -39.689 1.00 64.25 89 PRO A C 1
ATOM 705 O O . PRO A 1 89 ? 49.962 4.145 -40.236 1.00 64.25 89 PRO A O 1
ATOM 708 N N . ARG A 1 90 ? 50.075 2.820 -38.405 1.00 63.66 90 ARG A N 1
ATOM 709 C CA . ARG A 1 90 ? 50.793 3.776 -37.565 1.00 63.66 90 ARG A CA 1
ATOM 710 C C . ARG A 1 90 ? 52.159 3.984 -38.207 1.00 63.66 90 ARG A C 1
ATOM 712 O O . ARG A 1 90 ? 53.095 3.243 -37.922 1.00 63.66 90 ARG A O 1
ATOM 719 N N . THR A 1 91 ? 52.266 4.953 -39.111 1.00 53.88 91 THR A N 1
ATOM 720 C CA . THR A 1 91 ? 53.548 5.441 -39.594 1.00 53.88 91 THR A CA 1
ATOM 721 C C . THR A 1 91 ? 54.231 5.975 -38.356 1.00 53.88 91 THR A C 1
ATOM 723 O O . THR A 1 91 ? 53.736 6.913 -37.733 1.00 53.88 91 THR A O 1
ATOM 726 N N . SER A 1 92 ? 55.285 5.290 -37.925 1.00 55.19 92 SER A N 1
ATOM 727 C CA . SER A 1 92 ? 56.022 5.631 -36.724 1.00 55.19 92 SER A CA 1
ATOM 728 C C . SER A 1 92 ? 56.729 6.967 -36.948 1.00 55.19 92 SER A C 1
ATOM 730 O O . SER A 1 92 ? 57.909 7.013 -37.284 1.00 55.19 92 SER A O 1
ATOM 732 N N . SER A 1 93 ? 56.017 8.074 -36.778 1.00 53.19 93 SER A N 1
ATOM 733 C CA . SER A 1 93 ? 56.630 9.364 -36.509 1.00 53.19 93 SER A CA 1
ATOM 734 C C . SER A 1 93 ? 57.063 9.330 -35.049 1.00 53.19 93 SER A C 1
ATOM 736 O O . SER A 1 93 ? 56.348 9.747 -34.141 1.00 53.19 93 SER A O 1
ATOM 738 N N . ARG A 1 94 ? 58.219 8.704 -34.828 1.00 57.97 94 ARG A N 1
ATOM 739 C CA . ARG A 1 94 ? 59.015 8.893 -33.625 1.00 57.97 94 ARG A CA 1
ATOM 740 C C . ARG A 1 94 ? 59.448 10.355 -33.621 1.00 57.97 94 ARG A C 1
ATOM 742 O O . ARG A 1 94 ? 60.328 10.706 -34.392 1.00 57.97 94 ARG A O 1
ATOM 749 N N . GLU A 1 95 ? 58.860 11.158 -32.748 1.00 54.81 95 GLU A N 1
ATOM 750 C CA . GLU A 1 95 ? 59.405 12.447 -32.317 1.00 54.81 95 GLU A CA 1
ATOM 751 C C . GLU A 1 95 ? 59.086 12.676 -30.828 1.00 54.81 95 GLU A C 1
ATOM 753 O O . GLU A 1 95 ? 58.219 11.990 -30.280 1.00 54.81 95 GLU A O 1
ATOM 758 N N . PRO A 1 96 ? 59.913 13.477 -30.135 1.00 50.22 96 PRO A N 1
ATOM 759 C CA . PRO A 1 96 ? 60.581 13.045 -28.914 1.00 50.22 96 PRO A CA 1
ATOM 760 C C . PRO A 1 96 ? 59.773 13.265 -27.636 1.00 50.22 96 PRO A C 1
ATOM 762 O O . PRO A 1 96 ? 58.827 14.043 -27.566 1.00 50.22 96 PRO A O 1
ATOM 765 N N . GLU A 1 97 ? 60.218 12.545 -26.612 1.00 55.56 97 GLU A N 1
ATOM 766 C CA . GLU A 1 97 ? 59.763 12.575 -25.230 1.00 55.56 97 GLU A CA 1
ATOM 767 C C . GLU A 1 97 ? 59.597 14.006 -24.697 1.00 55.56 97 GLU A C 1
ATOM 769 O O . GLU A 1 97 ? 60.560 14.679 -24.330 1.00 55.56 97 GLU A O 1
ATOM 774 N N . HIS A 1 98 ? 58.349 14.451 -24.568 1.00 47.66 98 HIS A N 1
ATOM 775 C CA . HIS A 1 98 ? 58.023 15.494 -23.610 1.00 47.66 98 HIS A CA 1
ATOM 776 C C . HIS A 1 98 ? 57.890 14.842 -22.239 1.00 47.66 98 HIS A C 1
ATOM 778 O O . HIS A 1 98 ? 56.858 14.266 -21.893 1.00 47.66 98 HIS A O 1
ATOM 784 N N . VAL A 1 99 ? 58.970 14.937 -21.466 1.00 55.28 99 VAL A N 1
ATOM 785 C CA . VAL A 1 99 ? 58.998 14.680 -20.027 1.00 55.28 99 VAL A CA 1
ATOM 786 C C . VAL A 1 99 ? 57.958 15.588 -19.368 1.00 55.28 99 VAL A C 1
ATOM 788 O O . VAL A 1 99 ? 58.216 16.757 -19.091 1.00 55.28 99 VAL A O 1
ATOM 791 N N . SER A 1 100 ? 56.755 15.062 -19.151 1.00 49.16 100 SER A N 1
ATOM 792 C CA . SER A 1 100 ? 55.777 15.666 -18.252 1.00 49.16 100 SER A CA 1
ATOM 793 C C . SER A 1 100 ? 55.941 15.013 -16.889 1.00 49.16 100 SER A C 1
ATOM 795 O O . SER A 1 100 ? 55.886 13.792 -16.757 1.00 49.16 100 SER A O 1
ATOM 797 N N . ALA A 1 101 ? 56.224 15.858 -15.901 1.00 58.56 101 ALA A N 1
ATOM 798 C CA . ALA A 1 101 ? 56.463 15.512 -14.509 1.00 58.56 101 ALA A CA 1
ATOM 799 C C . ALA A 1 101 ? 55.404 14.542 -13.938 1.00 58.56 101 ALA A C 1
ATOM 801 O O . ALA A 1 101 ? 54.253 14.566 -14.381 1.00 58.56 101 ALA A O 1
ATOM 802 N N . PRO A 1 102 ? 55.752 13.728 -12.921 1.00 52.78 102 PRO A N 1
ATOM 803 C CA . PRO A 1 102 ? 54.793 12.830 -12.298 1.00 52.78 102 PRO A CA 1
ATOM 804 C C . PRO A 1 102 ? 53.654 13.636 -11.670 1.00 52.78 102 PRO A C 1
ATOM 806 O O . PRO A 1 102 ? 53.831 14.326 -10.663 1.00 52.78 102 PRO A O 1
ATOM 809 N N . ILE A 1 103 ? 52.468 13.536 -12.266 1.00 57.00 103 ILE A N 1
ATOM 810 C CA . ILE A 1 103 ? 51.222 13.959 -11.639 1.00 57.00 103 ILE A CA 1
ATOM 811 C C . ILE A 1 103 ? 51.018 12.993 -10.475 1.00 57.00 103 ILE A C 1
ATOM 813 O O . ILE A 1 103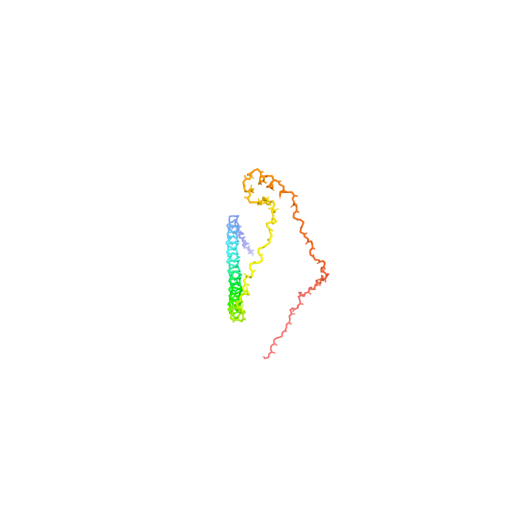 ? 50.778 11.804 -10.680 1.00 57.00 103 ILE A O 1
ATOM 817 N N . LYS A 1 104 ? 51.177 13.480 -9.243 1.00 47.75 104 LYS A N 1
ATOM 818 C CA . LYS A 1 104 ? 50.778 12.724 -8.055 1.00 47.75 104 LYS A CA 1
ATOM 819 C C . LYS A 1 104 ? 49.282 12.423 -8.184 1.00 47.75 104 LYS A C 1
ATOM 821 O O . LYS A 1 104 ? 48.473 13.349 -8.157 1.00 47.75 104 LYS A O 1
ATOM 826 N N . SER A 1 105 ? 48.935 11.148 -8.352 1.00 47.62 105 SER A N 1
ATOM 827 C CA . SER A 1 105 ? 47.557 10.661 -8.255 1.00 47.62 105 SER A CA 1
ATOM 828 C C . SER A 1 105 ? 46.927 11.111 -6.929 1.00 47.62 105 SER A C 1
ATOM 830 O O . SER A 1 105 ? 47.586 11.004 -5.894 1.00 47.62 105 SER A O 1
ATOM 832 N N . PRO A 1 106 ? 45.651 11.534 -6.903 1.00 51.31 106 PRO A N 1
ATOM 833 C CA . PRO A 1 106 ? 44.907 11.801 -5.667 1.00 51.31 106 PRO A CA 1
ATOM 834 C C . PRO A 1 106 ? 44.447 10.511 -4.952 1.00 51.31 106 PRO A C 1
ATOM 836 O O . PRO A 1 106 ? 43.528 10.536 -4.141 1.00 51.31 106 PRO A O 1
ATOM 839 N N . GLU A 1 107 ? 45.078 9.374 -5.238 1.00 50.12 107 GLU A N 1
ATOM 840 C CA . GLU A 1 107 ? 44.716 8.047 -4.729 1.00 50.12 107 GLU A CA 1
ATOM 841 C C . GLU A 1 107 ? 45.594 7.660 -3.525 1.00 50.12 107 GLU A C 1
ATOM 843 O O . GLU A 1 107 ? 46.228 6.611 -3.497 1.00 50.12 107 GLU A O 1
ATOM 848 N N . ALA A 1 108 ? 45.695 8.560 -2.542 1.00 53.06 108 ALA A N 1
ATOM 849 C CA . ALA A 1 108 ? 46.418 8.312 -1.288 1.00 53.06 108 ALA A CA 1
ATOM 850 C C . ALA A 1 108 ? 45.838 9.081 -0.084 1.00 53.06 108 ALA A C 1
ATOM 852 O O . ALA A 1 108 ? 46.573 9.469 0.819 1.00 53.06 108 ALA A O 1
ATOM 853 N N . ALA A 1 109 ? 44.527 9.326 -0.065 1.00 49.28 109 ALA A N 1
ATOM 854 C CA . ALA A 1 109 ? 43.835 9.866 1.108 1.00 49.28 109 ALA A CA 1
ATOM 855 C C . ALA A 1 109 ? 42.525 9.104 1.353 1.00 49.28 109 ALA A C 1
ATOM 857 O O . ALA A 1 109 ? 41.440 9.679 1.384 1.00 49.28 109 ALA A O 1
ATOM 858 N N . ALA A 1 110 ? 42.637 7.782 1.471 1.00 53.47 110 ALA A N 1
ATOM 859 C CA . ALA A 1 110 ? 41.718 7.025 2.304 1.00 53.47 110 ALA A CA 1
ATOM 860 C C . ALA A 1 110 ? 42.345 6.923 3.702 1.00 53.47 110 ALA A C 1
ATOM 862 O O . ALA A 1 110 ? 43.550 6.709 3.819 1.00 53.47 110 ALA A O 1
ATOM 863 N N . ASP A 1 111 ? 41.493 7.079 4.712 1.00 54.47 111 ASP A N 1
ATOM 864 C CA . ASP A 1 111 ? 41.730 6.819 6.136 1.00 54.47 111 ASP A CA 1
ATOM 865 C C . ASP A 1 111 ? 42.442 7.901 6.956 1.00 54.47 111 ASP A C 1
ATOM 867 O O . ASP A 1 111 ? 43.467 7.659 7.587 1.00 54.47 111 ASP A O 1
ATOM 871 N N . ASP A 1 112 ? 41.800 9.070 7.068 1.00 52.59 112 ASP A N 1
ATOM 872 C CA . ASP A 1 112 ? 41.911 9.858 8.301 1.00 52.59 112 ASP A CA 1
ATOM 873 C C . ASP A 1 112 ? 40.602 9.743 9.115 1.00 52.59 112 ASP A C 1
ATOM 875 O O . ASP A 1 112 ? 39.606 10.408 8.795 1.00 52.59 112 ASP A O 1
ATOM 879 N N . PRO A 1 113 ? 40.538 8.867 10.139 1.00 57.00 113 PRO A N 1
ATOM 880 C CA . PRO A 1 113 ? 39.327 8.658 10.931 1.00 57.00 113 PRO A CA 1
ATOM 881 C C . PRO A 1 113 ? 38.918 9.884 11.766 1.00 57.00 113 PRO A C 1
ATOM 883 O O . PRO A 1 113 ? 37.782 9.928 12.236 1.00 57.00 113 PRO A O 1
ATOM 886 N N . GLN A 1 114 ? 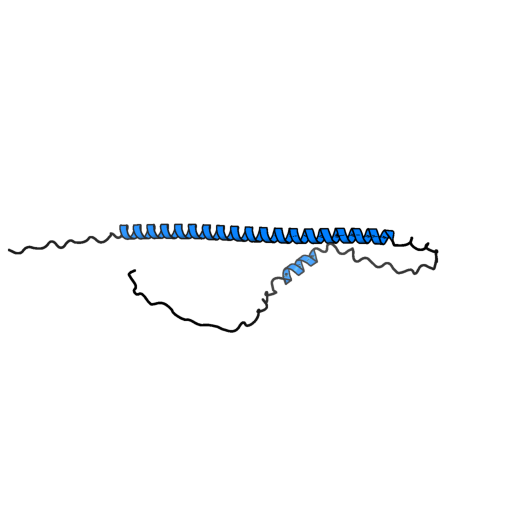39.770 10.908 11.912 1.00 56.06 114 GLN A N 1
ATOM 887 C CA . GLN A 1 114 ? 39.405 12.138 12.631 1.00 56.06 114 GLN A CA 1
ATOM 888 C C . GLN A 1 114 ? 38.498 13.086 11.828 1.00 56.06 114 GLN A C 1
ATOM 890 O O . GLN A 1 114 ? 37.751 13.865 12.420 1.00 56.06 114 GLN A O 1
ATOM 895 N N . ALA A 1 115 ? 38.474 13.000 10.494 1.00 53.34 115 ALA A N 1
ATOM 896 C CA . ALA A 1 115 ? 37.666 13.900 9.660 1.00 53.34 115 ALA A CA 1
ATOM 897 C C . ALA A 1 115 ? 36.160 13.550 9.633 1.00 53.34 115 ALA A C 1
ATOM 899 O O . ALA A 1 115 ? 35.323 14.372 9.244 1.00 53.34 115 ALA A O 1
ATOM 900 N N . ILE A 1 116 ? 35.794 12.330 10.039 1.00 54.81 116 ILE A N 1
ATOM 901 C CA . ILE A 1 116 ? 34.400 11.854 10.049 1.00 54.81 116 ILE A CA 1
ATOM 902 C C . ILE A 1 116 ? 33.666 12.350 11.307 1.00 54.81 116 ILE A C 1
ATOM 904 O O . ILE A 1 116 ? 32.480 12.691 11.248 1.00 54.81 116 ILE A O 1
ATOM 908 N N . GLU A 1 117 ? 34.368 12.474 12.434 1.00 54.47 117 GLU A N 1
ATOM 909 C CA . GLU A 1 117 ? 33.772 12.898 13.705 1.00 54.47 117 GLU A CA 1
ATOM 910 C C . GLU A 1 117 ? 33.421 14.400 13.701 1.00 54.47 117 GLU A C 1
ATOM 912 O O . GLU A 1 117 ? 32.319 14.780 14.104 1.00 54.47 117 GLU A O 1
ATOM 917 N N . GLU A 1 118 ? 34.256 15.256 13.095 1.00 53.53 118 GLU A N 1
ATOM 918 C CA . GLU A 1 118 ? 33.956 16.693 12.949 1.00 53.53 118 GLU A CA 1
ATOM 919 C C . GLU A 1 118 ? 32.768 16.986 12.016 1.00 53.53 118 GLU A C 1
ATOM 921 O O . GLU A 1 118 ? 32.015 17.939 12.243 1.00 53.53 118 GLU A O 1
ATOM 926 N N . ARG A 1 119 ? 32.546 16.165 10.978 1.00 52.09 119 ARG A N 1
ATOM 927 C CA . ARG A 1 119 ? 31.363 16.306 10.107 1.00 52.09 119 ARG A CA 1
ATOM 928 C C . ARG A 1 119 ? 30.073 15.885 10.802 1.00 52.09 119 ARG A C 1
ATOM 930 O O . ARG A 1 119 ? 29.026 16.462 10.520 1.00 52.09 119 ARG A O 1
ATOM 937 N N . SER A 1 120 ? 30.146 14.930 11.724 1.00 55.09 120 SER A N 1
ATOM 938 C CA . SER A 1 120 ? 28.983 14.423 12.460 1.00 55.09 120 SER A CA 1
ATOM 939 C C . SER A 1 120 ? 28.444 15.448 13.465 1.00 55.09 120 SER A C 1
ATOM 941 O O . SER A 1 120 ? 27.237 15.527 13.679 1.00 55.09 120 SER A O 1
ATOM 943 N N . ALA A 1 121 ? 29.320 16.288 14.024 1.00 54.62 121 ALA A N 1
ATOM 944 C CA . ALA A 1 121 ? 28.955 17.313 15.003 1.00 54.62 121 ALA A CA 1
ATOM 945 C C . ALA A 1 121 ? 28.359 18.600 14.392 1.00 54.62 121 ALA A C 1
ATOM 947 O O . ALA A 1 121 ? 27.752 19.389 15.111 1.00 54.62 121 ALA A O 1
ATOM 948 N N . ARG A 1 122 ? 28.496 18.836 13.076 1.00 51.09 122 ARG A N 1
ATOM 949 C CA . ARG A 1 122 ? 27.963 20.046 12.406 1.00 51.09 122 ARG A CA 1
ATOM 950 C C . ARG A 1 122 ? 26.598 19.865 11.733 1.00 51.09 122 ARG A C 1
ATOM 952 O O . ARG A 1 122 ? 26.053 20.833 11.210 1.00 51.09 122 ARG A O 1
ATOM 959 N N . VAL A 1 123 ? 26.029 18.658 11.740 1.00 52.28 123 VAL A N 1
ATOM 960 C CA . VAL A 1 123 ? 24.750 18.351 11.061 1.00 52.28 123 VAL A CA 1
ATOM 961 C C . VAL A 1 123 ? 23.546 18.384 12.018 1.00 52.28 123 VAL A C 1
ATOM 963 O O . VAL A 1 123 ? 22.412 18.210 11.590 1.00 52.28 123 VAL A O 1
ATOM 966 N N . THR A 1 124 ? 23.738 18.686 13.304 1.00 53.53 124 THR A N 1
ATOM 967 C CA . THR A 1 124 ? 22.620 18.811 14.259 1.00 53.53 124 THR A CA 1
ATOM 968 C C . THR A 1 124 ? 22.009 20.211 14.353 1.00 53.53 124 THR A C 1
ATOM 970 O O . THR A 1 124 ? 20.968 20.344 14.982 1.00 53.53 124 THR A O 1
ATOM 973 N N . ASP A 1 125 ? 22.592 21.231 13.707 1.00 53.50 125 ASP A N 1
ATOM 974 C CA . ASP A 1 125 ? 22.133 22.631 13.828 1.00 53.50 125 ASP A CA 1
ATOM 975 C C . ASP A 1 125 ? 21.585 23.250 12.531 1.00 53.50 125 ASP A C 1
ATOM 977 O O . ASP A 1 125 ? 21.228 24.428 12.483 1.00 53.50 125 ASP A O 1
ATOM 981 N N . THR A 1 126 ? 21.441 22.464 11.462 1.00 46.91 126 THR A N 1
ATOM 982 C CA . THR A 1 126 ? 20.710 22.914 10.269 1.00 46.91 126 THR A CA 1
ATOM 983 C C . THR A 1 126 ? 19.254 22.490 10.370 1.00 46.91 126 THR A C 1
ATOM 985 O O . THR A 1 126 ? 18.830 21.451 9.872 1.00 46.91 126 THR A O 1
ATOM 988 N N . SER A 1 127 ? 18.491 23.347 11.051 1.00 52.66 127 SER A N 1
ATOM 989 C CA . SER A 1 127 ? 17.052 23.517 10.863 1.00 52.66 127 SER A CA 1
ATOM 990 C C . SER A 1 127 ? 16.672 23.244 9.403 1.00 52.66 127 SER A C 1
ATOM 992 O O . SER A 1 127 ? 17.096 23.958 8.491 1.00 52.66 127 SER A O 1
ATOM 994 N N . LEU A 1 128 ? 15.898 22.180 9.188 1.00 48.72 128 LEU A N 1
ATOM 995 C CA . LEU A 1 128 ? 15.202 21.911 7.937 1.00 48.72 128 LEU A CA 1
ATOM 996 C C . LEU A 1 128 ? 14.224 23.065 7.689 1.00 48.72 128 LEU A C 1
ATOM 998 O O . LEU A 1 128 ? 13.076 23.037 8.129 1.00 48.72 128 LEU A O 1
ATOM 1002 N N . VAL A 1 129 ? 14.684 24.094 6.980 1.00 48.97 129 VAL A N 1
ATOM 1003 C CA . VAL A 1 129 ? 13.803 25.069 6.340 1.00 48.97 129 VAL A CA 1
ATOM 1004 C C . VAL A 1 129 ? 13.084 24.324 5.223 1.00 48.97 129 VAL A C 1
ATOM 1006 O O . VAL A 1 129 ? 13.649 24.061 4.162 1.00 48.97 129 VAL A O 1
ATOM 1009 N N . ILE A 1 130 ? 11.845 23.927 5.496 1.00 51.31 130 ILE A N 1
ATOM 1010 C CA . ILE A 1 130 ? 10.909 23.447 4.482 1.00 51.31 130 ILE A CA 1
ATOM 1011 C C . ILE A 1 130 ? 10.588 24.660 3.596 1.00 51.31 130 ILE A C 1
ATOM 1013 O O . ILE A 1 130 ? 10.089 25.655 4.122 1.00 51.31 130 ILE A O 1
ATOM 1017 N N . PRO A 1 131 ? 10.884 24.642 2.285 1.00 44.97 131 PRO A N 1
ATOM 1018 C CA . PRO A 1 131 ? 10.431 25.705 1.404 1.00 44.97 131 PRO A CA 1
ATOM 1019 C C . PRO A 1 131 ? 8.902 25.646 1.296 1.00 44.97 131 PRO A C 1
ATOM 1021 O O . PRO A 1 131 ? 8.347 24.637 0.855 1.00 44.97 131 PRO A O 1
ATOM 1024 N N . ASP A 1 132 ? 8.242 26.729 1.712 1.00 47.41 132 ASP A N 1
ATOM 1025 C CA . ASP A 1 132 ? 6.814 26.963 1.498 1.00 47.41 132 ASP A CA 1
ATOM 1026 C C . ASP A 1 132 ? 6.485 26.807 0.007 1.00 47.41 132 ASP A C 1
ATOM 1028 O O . ASP A 1 132 ? 6.992 27.534 -0.852 1.00 47.41 132 ASP A O 1
ATOM 1032 N N . ALA A 1 133 ? 5.625 25.838 -0.300 1.00 47.25 133 ALA A N 1
ATOM 1033 C CA . ALA A 1 133 ? 4.984 25.721 -1.601 1.00 47.25 133 ALA A CA 1
ATOM 1034 C C . ALA A 1 133 ? 3.719 26.610 -1.634 1.00 47.25 133 ALA A C 1
ATOM 1036 O O . ALA A 1 133 ? 3.132 26.902 -0.593 1.00 47.25 133 ALA A O 1
ATOM 1037 N N . PRO A 1 134 ? 3.317 27.088 -2.821 1.00 50.28 134 PRO A N 1
ATOM 1038 C CA . PRO A 1 134 ? 2.803 28.438 -3.023 1.00 50.28 134 PRO A CA 1
ATOM 1039 C C . PRO A 1 134 ? 1.318 28.605 -2.682 1.00 50.28 134 PRO A C 1
ATOM 1041 O O . PRO A 1 134 ? 0.524 27.675 -2.807 1.00 50.28 134 PRO A O 1
ATOM 1044 N N . ASN A 1 135 ? 0.957 29.849 -2.347 1.00 52.94 135 ASN A N 1
ATOM 1045 C CA . ASN A 1 135 ? -0.405 30.388 -2.310 1.00 52.94 135 ASN A CA 1
ATOM 1046 C C . ASN A 1 135 ? -1.312 29.787 -3.402 1.00 52.94 135 ASN A C 1
ATOM 1048 O O . ASN A 1 135 ? -1.212 30.162 -4.572 1.00 52.94 135 ASN A O 1
ATOM 1052 N N . ALA A 1 136 ? -2.253 28.935 -3.000 1.00 46.22 136 ALA A N 1
ATOM 1053 C CA . ALA A 1 136 ? -3.483 28.709 -3.747 1.00 46.22 136 ALA A CA 1
ATOM 1054 C C . ALA A 1 136 ? -4.595 29.552 -3.095 1.00 46.22 136 ALA A C 1
ATOM 1056 O O . ALA A 1 136 ? -4.781 29.464 -1.878 1.00 46.22 136 ALA A O 1
ATOM 1057 N N . PRO A 1 137 ? -5.314 30.397 -3.852 1.00 49.69 137 PRO A N 1
ATOM 1058 C CA . PRO A 1 137 ? -6.392 31.198 -3.299 1.00 49.69 137 PRO A CA 1
ATOM 1059 C C . PRO A 1 137 ? -7.650 30.347 -3.066 1.00 49.69 137 PRO A C 1
ATOM 1061 O O . PRO A 1 137 ? -8.042 29.566 -3.924 1.00 49.69 137 PRO A O 1
ATOM 1064 N N . VAL A 1 138 ? -8.246 30.556 -1.888 1.00 50.66 138 VAL A N 1
ATOM 1065 C CA . VAL A 1 138 ? -9.682 30.766 -1.618 1.00 50.66 138 VAL A CA 1
ATOM 1066 C C . VAL A 1 138 ? -10.681 29.800 -2.281 1.00 50.66 138 VAL A C 1
ATOM 1068 O O . VAL A 1 138 ? -10.915 29.875 -3.476 1.00 50.66 138 VAL A O 1
ATOM 1071 N N . ASP A 1 139 ? -11.398 29.017 -1.466 1.00 41.31 139 ASP A N 1
ATOM 1072 C CA . ASP A 1 139 ? -12.853 29.213 -1.357 1.00 41.31 139 ASP A CA 1
ATOM 1073 C C . ASP A 1 139 ? -13.455 28.505 -0.137 1.00 41.31 139 ASP A C 1
ATOM 1075 O O . ASP A 1 139 ? -13.706 27.300 -0.091 1.00 41.31 139 ASP A O 1
ATOM 1079 N N . THR A 1 140 ? -13.718 29.323 0.877 1.00 53.22 140 THR A N 1
ATOM 1080 C CA . THR A 1 140 ? -14.617 29.020 1.981 1.00 53.22 140 THR A CA 1
ATOM 1081 C C . THR A 1 140 ? -16.042 29.263 1.490 1.00 53.22 140 THR A C 1
ATOM 1083 O O . THR A 1 140 ? -16.492 30.405 1.482 1.00 53.22 140 THR A O 1
ATOM 1086 N N . GLN A 1 141 ? -16.791 28.218 1.138 1.00 48.12 141 GLN A N 1
ATOM 1087 C CA . GLN A 1 141 ? -18.254 28.282 1.195 1.00 48.12 141 GLN A CA 1
ATOM 1088 C C . GLN A 1 141 ? -18.826 27.080 1.934 1.00 48.12 141 GLN A C 1
ATOM 1090 O O . GLN A 1 141 ? -19.087 26.011 1.391 1.00 48.12 141 GLN A O 1
ATOM 1095 N N . MET A 1 142 ? -19.073 27.340 3.215 1.00 49.56 142 MET A N 1
ATOM 1096 C CA . MET A 1 142 ? -20.270 26.888 3.902 1.00 49.56 142 MET A CA 1
ATOM 1097 C C . MET A 1 142 ? -21.494 27.035 2.990 1.00 49.56 142 MET A C 1
ATOM 1099 O O . MET A 1 142 ? -21.876 28.159 2.664 1.00 49.56 142 MET A O 1
ATOM 1103 N N . ARG A 1 143 ? -22.160 25.929 2.662 1.00 53.56 143 ARG A N 1
ATOM 1104 C CA . ARG A 1 143 ? -23.620 25.923 2.563 1.00 53.56 143 ARG A CA 1
ATOM 1105 C C . ARG A 1 143 ? -24.170 24.662 3.203 1.00 53.56 143 ARG A C 1
ATOM 1107 O O . ARG A 1 143 ? -24.011 23.555 2.699 1.00 53.56 143 ARG A O 1
ATOM 1114 N N . ASP A 1 144 ? -24.815 24.904 4.335 1.00 53.00 144 ASP A N 1
ATOM 1115 C CA . ASP A 1 144 ? -25.861 24.079 4.906 1.00 53.00 144 ASP A CA 1
ATOM 1116 C C . ASP A 1 144 ? -26.829 23.579 3.830 1.00 53.00 144 ASP A C 1
ATOM 1118 O O . ASP A 1 144 ? -27.394 24.361 3.065 1.00 53.00 144 ASP A O 1
ATOM 1122 N N . ALA A 1 145 ? -27.086 22.277 3.843 1.00 52.47 145 ALA A N 1
ATOM 1123 C CA . ALA A 1 145 ? -28.322 21.704 3.330 1.00 52.47 145 ALA A CA 1
ATOM 1124 C C . ALA A 1 145 ? -28.728 20.528 4.226 1.00 52.47 145 ALA A C 1
ATOM 1126 O O . ALA A 1 145 ? -28.807 19.376 3.812 1.00 52.47 145 ALA A O 1
ATOM 1127 N N . SER A 1 146 ? -28.953 20.836 5.505 1.00 53.28 146 SER A N 1
ATOM 1128 C CA . SER A 1 146 ? -29.914 20.083 6.307 1.00 53.28 146 SER A CA 1
ATOM 1129 C C . SER A 1 146 ? -31.309 20.649 6.034 1.00 53.28 146 SER A C 1
ATOM 1131 O O . SER A 1 146 ? -31.473 21.867 6.063 1.00 53.28 146 SER A O 1
ATOM 1133 N N . LYS A 1 147 ? -32.292 19.749 5.882 1.00 54.03 147 LYS A N 1
ATOM 1134 C CA . LYS A 1 147 ? -33.746 19.940 5.667 1.00 54.03 147 LYS A CA 1
ATOM 1135 C C . LYS A 1 147 ? -34.204 19.946 4.206 1.00 54.03 147 LYS A C 1
ATOM 1137 O O . LYS A 1 147 ? -34.136 20.960 3.526 1.00 54.03 147 LYS A O 1
ATOM 1142 N N . LEU A 1 148 ? -34.843 18.852 3.800 1.00 53.81 148 LEU A N 1
ATOM 1143 C CA . LEU A 1 148 ? -36.308 18.810 3.805 1.00 53.81 148 LEU A CA 1
ATOM 1144 C C . LEU A 1 148 ? -36.784 17.363 3.660 1.00 53.81 148 LEU A C 1
ATOM 1146 O O . LEU A 1 148 ? -36.583 16.711 2.641 1.00 53.81 148 LEU A O 1
ATOM 1150 N N . ASP A 1 149 ? -37.399 16.888 4.738 1.00 51.97 149 ASP A N 1
ATOM 1151 C CA . ASP A 1 149 ? -38.412 15.846 4.718 1.00 51.97 149 ASP A CA 1
ATOM 1152 C C . ASP A 1 149 ? -39.504 16.167 3.685 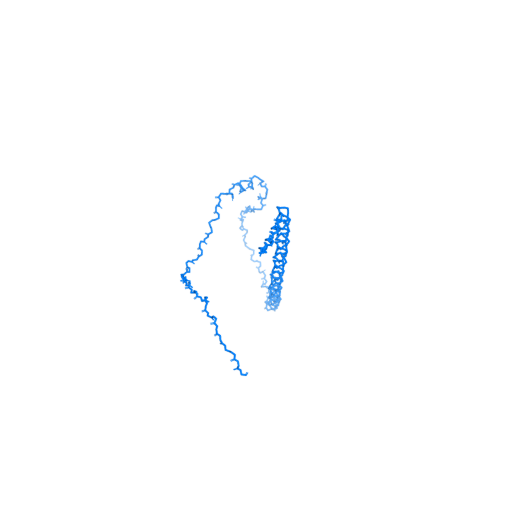1.00 51.97 149 ASP A C 1
ATOM 1154 O O . ASP A 1 149 ? -39.854 17.333 3.492 1.00 51.97 149 ASP A O 1
ATOM 1158 N N . GLY A 1 150 ? -40.139 15.126 3.144 1.00 50.53 150 GLY A N 1
ATOM 1159 C CA . GLY A 1 150 ? -41.567 15.211 2.850 1.00 50.53 150 GLY A CA 1
ATOM 1160 C C . GLY A 1 150 ? -42.015 14.765 1.463 1.00 50.53 150 GLY A C 1
ATOM 1161 O O . GLY A 1 150 ? -41.827 15.468 0.480 1.00 50.53 150 GLY A O 1
ATOM 1162 N N . HIS A 1 151 ? -42.790 13.681 1.500 1.00 46.47 151 HIS A N 1
ATOM 1163 C CA . HIS A 1 151 ? -43.910 13.345 0.619 1.00 46.47 151 HIS A CA 1
ATOM 1164 C C . HIS A 1 151 ? -43.647 12.686 -0.733 1.00 46.47 151 HIS A C 1
ATOM 1166 O O . HIS A 1 151 ? -42.989 13.226 -1.612 1.00 46.47 151 HIS A O 1
ATOM 1172 N N . GLY A 1 152 ? -44.361 11.576 -0.932 1.00 48.09 152 GLY A N 1
ATOM 1173 C CA . GLY A 1 152 ? -44.863 11.226 -2.253 1.00 48.09 152 GLY A CA 1
ATOM 1174 C C . GLY A 1 152 ? -45.127 9.747 -2.427 1.00 48.09 152 GLY A C 1
ATOM 1175 O O . GLY A 1 152 ? -44.370 9.080 -3.117 1.00 48.09 152 GLY A O 1
ATOM 1176 N N . SER A 1 153 ? -46.178 9.253 -1.780 1.00 53.78 153 SER A N 1
ATOM 1177 C CA . SER A 1 153 ? -46.787 7.961 -2.080 1.00 53.78 153 SER A CA 1
ATOM 1178 C C . SER A 1 153 ? -47.340 7.912 -3.510 1.00 53.78 153 SER A C 1
ATOM 1180 O O . SER A 1 153 ? -47.654 8.947 -4.094 1.00 53.78 153 SER A O 1
ATOM 1182 N N . ASP A 1 154 ? -47.548 6.676 -3.960 1.00 57.44 154 ASP A N 1
ATOM 1183 C CA . ASP A 1 154 ? -48.489 6.224 -4.989 1.00 57.44 154 ASP A CA 1
ATOM 1184 C C . ASP A 1 154 ? -48.156 6.504 -6.461 1.00 57.44 154 ASP A C 1
ATOM 1186 O O . ASP A 1 154 ? -48.338 7.602 -6.986 1.00 57.44 154 ASP A O 1
ATOM 1190 N N . SER A 1 155 ? -47.797 5.4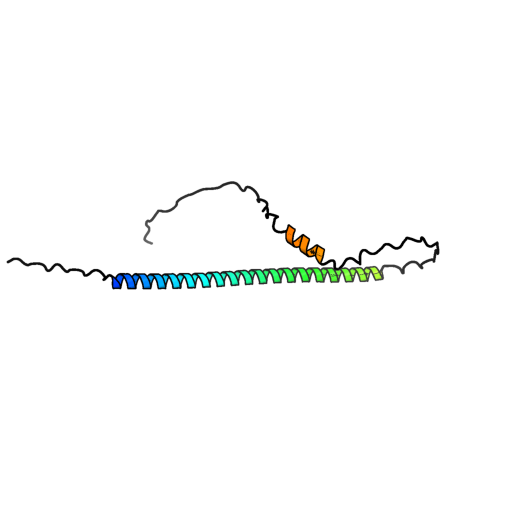26 -7.165 1.00 57.97 155 SER A N 1
ATOM 1191 C CA . SER A 1 155 ? -48.523 4.916 -8.343 1.00 57.97 155 SER A CA 1
ATOM 1192 C C . SER A 1 155 ? -48.159 3.454 -8.590 1.00 57.97 155 SER A C 1
ATOM 1194 O O . SER A 1 155 ? -46.957 3.125 -8.465 1.00 57.97 155 SER A O 1
#

Foldseek 3Di:
DDDDDDDDPPDDDDPVRVVVVVVVVVVVVVVVVVVVVVVVVVVVVVVVVVVVVVVVVVVVVVVVVVVVVVVVVVVVVVVCVVPDDPDPPPPPPDDDDPPDDDDPDPPPPDDPPVVVVVVVVPPPPDDPPDPDDDDDDDDDDDDDDDDDDDDDDDD

Sequence (155 aa):
MAKKSAKKRDGGPTREEKLRRKVAKAQENFARVQDRRLEIQRKGEEAIEKARAAAQQRLATATFRVEKMATALAGLEERLRRVQPPAPPRTSSREPEHVSAPIKSPEAAADDPQAIEERSARVTDTSLVIPDAPNAPVDTQMRDASKLDGHGSDS